Protein AF-A0A940A4F2-F1 (afdb_monomer)

Sequence (56 aa):
MNNDYSDIINLPHHVSDKHQQMSMHSRAAQFAPFAALNGHSQAIKDTEAEFADQTQ

Secondary structure (DSSP, 8-state):
---TTTTTTTSPPP--SSSPPPPHHHHHHTTGGGHHHHHHHHHHHHHHHHHHHTT-

Radius of gyration: 23.15 Å; Cα contacts (8 Å, |Δi|>4): 2; chains: 1; bounding box: 49×39×46 Å

Solvent-accessible surface area (backbone atoms only — not comparable to full-atom values): 3737 Å² total; per-residue (Å²): 133,79,72,89,47,72,88,58,78,79,55,82,82,90,73,63,91,85,57,78,80,77,50,72,66,65,57,50,56,76,52,51,87,56,51,60,65,64,46,47,60,50,54,50,52,53,50,54,50,53,58,59,62,70,74,112

Mean predicted aligned error: 11.96 Å

Foldseek 3Di:
DPPPCPVPPPDDDDDDPVDDDDDPVSVVVVCVVVPVVVVVVVVVVVVVVVVVVVVD

pLDDT: mean 81.2, std 12.37, range [46.88, 96.88]

Structure (mmCIF, N/CA/C/O backbone):
data_AF-A0A940A4F2-F1
#
_entry.id   AF-A0A940A4F2-F1
#
loop_
_atom_site.group_PDB
_atom_site.id
_atom_site.type_symbol
_atom_site.label_atom_id
_atom_site.label_alt_id
_atom_site.label_comp_id
_atom_site.label_asym_id
_atom_site.label_entity_id
_atom_site.label_seq_id
_atom_site.pdbx_PDB_ins_code
_atom_site.Cartn_x
_atom_site.Cartn_y
_atom_site.Cartn_z
_atom_site.occupancy
_atom_site.B_iso_or_equiv
_atom_site.auth_seq_id
_atom_site.auth_comp_id
_atom_site.auth_asym_id
_atom_site.auth_atom_id
_atom_site.pdbx_PDB_model_num
ATOM 1 N N . MET A 1 1 ? 10.274 25.099 -18.059 1.00 53.41 1 MET A N 1
ATOM 2 C CA . MET A 1 1 ? 9.978 23.846 -17.342 1.00 53.41 1 MET A CA 1
ATOM 3 C C . MET A 1 1 ? 10.356 22.727 -18.280 1.00 53.41 1 MET A C 1
ATOM 5 O O . MET A 1 1 ? 9.581 22.404 -19.171 1.00 53.41 1 MET A O 1
ATOM 9 N N . ASN A 1 2 ? 11.604 22.274 -18.189 1.00 62.16 2 ASN A N 1
ATOM 10 C CA . ASN A 1 2 ? 12.054 21.143 -18.984 1.00 62.16 2 ASN A CA 1
ATOM 11 C C . ASN A 1 2 ? 11.335 19.905 -18.446 1.00 62.16 2 ASN A C 1
ATOM 13 O O . ASN A 1 2 ? 11.276 19.696 -17.235 1.00 62.16 2 ASN A O 1
ATOM 17 N N . ASN A 1 3 ? 10.711 19.136 -19.336 1.00 71.19 3 ASN A N 1
ATOM 18 C CA . ASN A 1 3 ? 10.128 17.850 -18.975 1.00 71.19 3 ASN A CA 1
ATOM 19 C C . ASN A 1 3 ? 11.269 16.836 -18.817 1.00 71.19 3 ASN A C 1
ATOM 21 O O . ASN A 1 3 ? 11.475 15.988 -19.688 1.00 71.19 3 ASN A O 1
ATOM 25 N N . ASP A 1 4 ? 11.994 16.946 -17.704 1.00 80.31 4 ASP A N 1
ATOM 26 C CA . ASP A 1 4 ? 13.224 16.206 -17.374 1.00 80.31 4 ASP A CA 1
ATOM 27 C C . ASP A 1 4 ? 13.019 14.690 -17.193 1.00 80.31 4 ASP A C 1
ATOM 29 O O . ASP A 1 4 ? 13.962 13.965 -16.909 1.00 80.31 4 ASP A O 1
ATOM 33 N N . TYR A 1 5 ? 11.788 14.208 -17.375 1.00 87.50 5 TYR A N 1
ATOM 34 C CA . TYR A 1 5 ? 11.412 12.802 -17.236 1.00 87.50 5 TYR A CA 1
ATOM 35 C C . TYR A 1 5 ? 10.748 12.225 -18.495 1.00 87.50 5 TYR A C 1
ATOM 37 O O . TYR A 1 5 ? 10.207 11.120 -18.450 1.00 87.50 5 TYR A O 1
ATOM 45 N N . SER A 1 6 ? 10.723 12.967 -19.612 1.00 85.62 6 SER A N 1
ATOM 46 C CA . SER A 1 6 ? 10.054 12.531 -20.859 1.00 85.62 6 SER A CA 1
ATOM 47 C C . SER A 1 6 ? 10.624 11.226 -21.417 1.00 85.62 6 SER A C 1
ATOM 49 O O . SER A 1 6 ? 9.922 10.471 -22.086 1.00 85.62 6 SER A O 1
ATOM 51 N N . ASP A 1 7 ? 11.898 10.980 -21.144 1.00 86.50 7 ASP A N 1
ATOM 52 C CA . ASP A 1 7 ? 12.668 9.801 -21.519 1.00 86.50 7 ASP A CA 1
ATOM 53 C C . ASP A 1 7 ? 12.372 8.574 -20.640 1.00 86.50 7 ASP A C 1
ATOM 55 O O . ASP A 1 7 ? 12.571 7.450 -21.099 1.00 86.50 7 ASP A O 1
ATOM 59 N N . ILE A 1 8 ? 11.851 8.762 -19.417 1.00 89.19 8 ILE A N 1
ATOM 60 C CA . ILE A 1 8 ? 11.595 7.662 -18.470 1.00 89.19 8 ILE A CA 1
ATOM 61 C C . ILE A 1 8 ? 10.118 7.418 -18.124 1.00 89.19 8 ILE A C 1
ATOM 63 O O . ILE A 1 8 ? 9.766 6.303 -17.747 1.00 89.19 8 ILE A O 1
ATOM 67 N N . ILE A 1 9 ? 9.233 8.412 -18.265 1.00 90.56 9 ILE A N 1
ATOM 68 C CA . ILE A 1 9 ? 7.831 8.344 -17.795 1.00 90.56 9 ILE A CA 1
ATOM 69 C C . ILE A 1 9 ? 7.001 7.249 -18.492 1.00 90.56 9 ILE A C 1
ATOM 71 O O . ILE A 1 9 ? 6.080 6.698 -17.894 1.00 90.56 9 ILE A O 1
ATOM 75 N N . ASN A 1 10 ? 7.340 6.914 -19.741 1.00 90.31 10 ASN A N 1
ATOM 76 C CA . ASN A 1 10 ? 6.623 5.930 -20.563 1.00 90.31 10 ASN A CA 1
ATOM 77 C C . ASN A 1 10 ? 7.361 4.585 -20.686 1.00 90.31 10 ASN A C 1
ATOM 79 O O . ASN A 1 10 ? 6.979 3.752 -21.510 1.00 90.31 10 ASN A O 1
ATOM 83 N N . LEU A 1 11 ? 8.435 4.368 -19.919 1.00 92.50 11 LEU A N 1
ATOM 84 C CA . LEU A 1 11 ? 9.156 3.098 -19.954 1.00 92.50 11 LEU A CA 1
ATOM 85 C C . LEU A 1 11 ? 8.294 1.968 -19.367 1.00 92.50 11 LEU A C 1
ATOM 87 O O . LEU A 1 11 ? 7.541 2.190 -18.413 1.00 92.50 11 LEU A O 1
ATOM 91 N N . PRO A 1 12 ? 8.398 0.741 -19.908 1.00 92.75 12 PRO A N 1
ATOM 92 C CA . PRO A 1 12 ? 7.686 -0.401 -19.358 1.00 92.75 12 PRO A CA 1
ATOM 93 C C . PRO A 1 12 ? 8.108 -0.643 -17.907 1.00 92.75 12 PRO A C 1
ATOM 95 O O . PRO A 1 12 ? 9.290 -0.594 -17.561 1.00 92.75 12 PRO A O 1
ATOM 98 N N . HIS A 1 13 ? 7.129 -0.935 -17.052 1.00 90.06 13 HIS A N 1
ATOM 99 C CA . HIS A 1 13 ? 7.403 -1.287 -15.667 1.00 90.06 13 HIS A CA 1
ATOM 100 C C . HIS A 1 13 ? 8.105 -2.647 -15.603 1.00 90.06 13 HIS A C 1
ATOM 102 O O . HIS A 1 13 ? 7.609 -3.637 -16.142 1.00 90.06 13 HIS A O 1
ATOM 108 N N . HIS A 1 14 ? 9.249 -2.705 -14.927 1.00 90.75 14 HIS A N 1
ATOM 109 C CA . HIS A 1 14 ? 9.973 -3.955 -14.730 1.00 90.75 14 HIS A CA 1
ATOM 110 C C . HIS A 1 14 ? 9.177 -4.918 -13.838 1.00 90.75 14 HIS A C 1
ATOM 112 O O . HIS A 1 14 ? 8.771 -4.572 -12.727 1.00 90.75 14 HIS A O 1
ATOM 118 N N . VAL A 1 15 ? 9.025 -6.158 -14.297 1.00 91.00 15 VAL A N 1
ATOM 119 C CA . VAL A 1 15 ? 8.455 -7.266 -13.527 1.00 91.00 15 VAL A CA 1
ATOM 120 C C . VAL A 1 15 ? 9.539 -8.325 -13.372 1.00 91.00 15 VAL A C 1
ATOM 122 O O . VAL A 1 15 ? 10.203 -8.676 -14.338 1.00 91.00 15 VAL A O 1
ATOM 125 N N . SER A 1 16 ? 9.755 -8.805 -12.146 1.00 94.38 16 SER A N 1
ATOM 126 C CA . SER A 1 16 ? 10.776 -9.821 -11.890 1.00 94.38 16 SER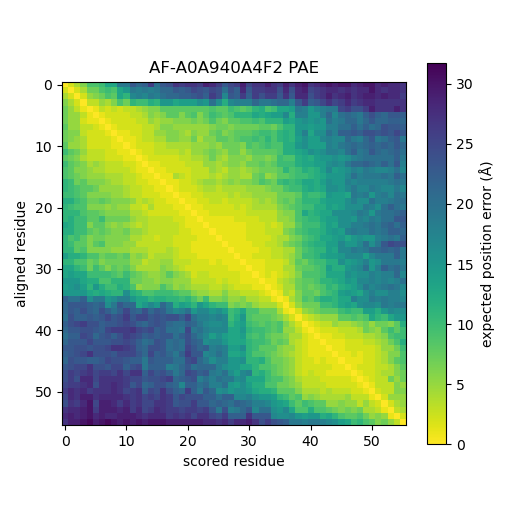 A CA 1
ATOM 127 C C . SER A 1 16 ? 10.334 -11.188 -12.409 1.00 94.38 16 SER A C 1
ATOM 129 O O . SER A 1 16 ? 9.285 -11.683 -12.004 1.00 94.38 16 SER A O 1
ATOM 131 N N . ASP A 1 17 ? 11.189 -11.838 -13.198 1.00 91.56 17 ASP A N 1
ATOM 132 C CA . ASP A 1 17 ? 10.973 -13.223 -13.648 1.00 91.56 17 ASP A CA 1
ATOM 133 C C . ASP A 1 17 ? 11.209 -14.254 -12.534 1.00 91.56 17 ASP A C 1
ATOM 135 O O . ASP A 1 17 ? 10.683 -15.365 -12.562 1.00 91.56 17 ASP A O 1
AT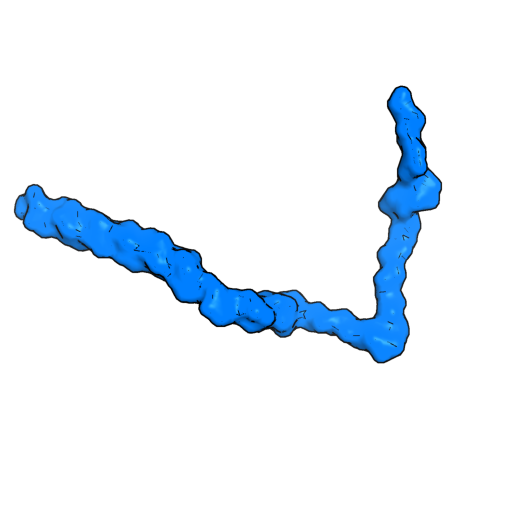OM 139 N N . LYS A 1 18 ? 12.031 -13.895 -11.540 1.00 96.88 18 LYS A N 1
ATOM 140 C CA . LYS A 1 18 ? 12.463 -14.797 -10.462 1.00 96.88 18 LYS A CA 1
ATOM 141 C C . LYS A 1 18 ? 11.585 -14.696 -9.218 1.00 96.88 18 LYS A C 1
ATOM 143 O O . LYS A 1 18 ? 11.368 -15.694 -8.535 1.00 96.88 18 LYS A O 1
ATOM 148 N N . HIS A 1 19 ? 11.129 -13.490 -8.888 1.00 94.25 19 HIS A N 1
ATOM 149 C CA .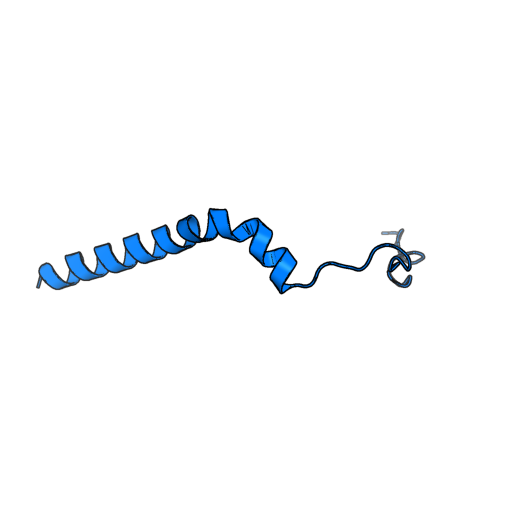 HIS A 1 19 ? 10.355 -13.224 -7.680 1.00 94.25 19 HIS A CA 1
ATOM 150 C C . HIS A 1 19 ? 8.923 -12.866 -8.057 1.00 94.25 19 HIS A C 1
ATOM 152 O O . HIS A 1 19 ? 8.639 -11.737 -8.457 1.00 94.25 19 HIS A O 1
ATOM 158 N N . GLN A 1 20 ? 8.020 -13.836 -7.904 1.00 92.56 20 GLN A N 1
ATOM 159 C CA . GLN A 1 20 ? 6.601 -13.631 -8.166 1.00 92.56 20 GLN A CA 1
ATOM 160 C C . GLN A 1 20 ? 6.058 -12.475 -7.315 1.00 92.56 20 GLN A C 1
ATOM 162 O O . GLN A 1 20 ? 6.289 -12.406 -6.106 1.00 92.56 20 GLN A O 1
ATOM 167 N N . GLN A 1 21 ? 5.304 -11.577 -7.950 1.00 93.19 21 GLN A N 1
ATOM 168 C CA . GLN A 1 21 ? 4.634 -10.494 -7.243 1.00 93.19 21 GLN A CA 1
ATOM 169 C C . GLN A 1 21 ? 3.555 -11.035 -6.304 1.00 93.19 21 GLN A C 1
ATOM 171 O O . GLN A 1 21 ? 2.818 -11.971 -6.618 1.00 93.19 21 GLN A O 1
ATOM 176 N N . MET A 1 22 ? 3.443 -10.404 -5.141 1.00 93.25 22 MET A N 1
ATOM 177 C CA . MET A 1 22 ? 2.442 -10.770 -4.154 1.00 93.25 22 MET A CA 1
ATOM 178 C C . MET A 1 22 ? 1.048 -10.298 -4.600 1.00 93.25 22 MET A C 1
ATOM 180 O O . MET A 1 22 ? 0.888 -9.165 -5.055 1.00 93.25 22 MET A O 1
ATOM 184 N N . SER A 1 23 ? 0.029 -11.153 -4.447 1.00 94.81 23 SER A N 1
ATOM 185 C CA . SER A 1 23 ? -1.354 -10.810 -4.812 1.00 94.81 23 SER A CA 1
ATOM 186 C C . SER A 1 23 ? -1.865 -9.590 -4.034 1.00 94.81 23 SER A C 1
ATOM 188 O O . SER A 1 23 ? -1.438 -9.340 -2.905 1.00 94.81 23 SER A O 1
ATOM 190 N N . MET A 1 24 ? -2.832 -8.852 -4.588 1.00 91.94 24 MET A N 1
ATOM 191 C CA . MET A 1 24 ? -3.458 -7.714 -3.895 1.00 91.94 24 MET A CA 1
ATOM 192 C C . MET A 1 24 ? -4.055 -8.096 -2.534 1.00 91.94 24 MET A C 1
ATOM 194 O O . MET A 1 24 ? -3.935 -7.334 -1.578 1.00 91.94 24 MET A O 1
ATOM 198 N N . HIS A 1 25 ? -4.649 -9.286 -2.428 1.00 94.06 25 HIS A N 1
ATOM 199 C CA . HIS A 1 25 ? -5.193 -9.798 -1.172 1.00 94.06 25 HIS A CA 1
ATOM 200 C C . HIS A 1 25 ? -4.088 -10.061 -0.142 1.00 94.06 25 HIS A C 1
ATOM 202 O O . HIS A 1 25 ? -4.159 -9.590 0.990 1.00 94.06 25 HIS A O 1
ATOM 208 N N . SER A 1 26 ? -3.022 -10.748 -0.552 1.00 92.62 26 SER A N 1
ATOM 209 C CA . SER A 1 26 ? -1.859 -11.008 0.301 1.00 92.62 26 SER A CA 1
ATOM 210 C C . SER A 1 26 ? -1.151 -9.707 0.714 1.00 92.62 26 SER A C 1
ATOM 212 O O . SER A 1 26 ? -0.675 -9.606 1.842 1.00 92.62 26 SER A O 1
ATOM 214 N N . ARG A 1 27 ? -1.147 -8.679 -0.152 1.00 93.06 27 ARG A N 1
ATOM 215 C CA . ARG A 1 27 ? -0.715 -7.311 0.197 1.00 93.06 27 ARG A CA 1
ATOM 216 C C . ARG A 1 27 ? -1.591 -6.692 1.283 1.00 93.06 27 ARG A C 1
ATOM 218 O O . ARG A 1 27 ? -1.051 -6.128 2.226 1.00 93.06 27 ARG A O 1
ATOM 225 N N . ALA A 1 28 ? -2.914 -6.811 1.183 1.00 91.06 28 ALA A N 1
ATOM 226 C CA . ALA A 1 28 ? -3.836 -6.278 2.187 1.00 91.06 28 ALA A CA 1
ATOM 227 C C . ALA A 1 28 ? -3.704 -6.988 3.546 1.00 91.06 28 ALA A C 1
ATOM 229 O O . ALA A 1 28 ? -3.769 -6.337 4.587 1.00 91.06 28 ALA A O 1
ATOM 230 N N . ALA A 1 29 ? -3.457 -8.301 3.545 1.00 91.44 29 ALA A N 1
ATOM 231 C CA . ALA A 1 29 ? -3.329 -9.100 4.762 1.00 91.44 29 ALA A CA 1
ATOM 232 C C . ALA A 1 29 ? -2.197 -8.626 5.696 1.00 91.44 29 ALA A C 1
ATOM 234 O O . ALA A 1 29 ? -2.328 -8.744 6.911 1.00 91.44 29 ALA A O 1
ATOM 235 N N . GLN A 1 30 ? -1.126 -8.023 5.165 1.00 93.25 30 GLN A N 1
ATOM 236 C CA . GLN A 1 30 ? -0.056 -7.429 5.984 1.00 93.25 30 GLN A CA 1
ATOM 237 C C . GLN A 1 30 ? -0.566 -6.312 6.908 1.00 93.25 30 GLN A C 1
ATOM 239 O O . GLN A 1 30 ? -0.024 -6.104 7.990 1.00 93.25 30 GLN A O 1
ATOM 244 N N . PHE A 1 31 ? -1.632 -5.622 6.499 1.00 85.88 31 PHE A N 1
ATOM 245 C CA . PHE A 1 31 ? -2.262 -4.538 7.251 1.00 85.88 31 PHE A CA 1
ATOM 246 C C . PHE A 1 31 ? -3.471 -5.000 8.076 1.00 85.88 31 PHE A C 1
ATOM 248 O O . PHE A 1 31 ? -4.082 -4.185 8.766 1.00 85.88 31 PHE A O 1
ATOM 255 N N . ALA A 1 32 ? -3.805 -6.298 8.060 1.00 85.12 32 ALA A N 1
ATOM 256 C CA . ALA A 1 32 ? -4.902 -6.857 8.851 1.00 85.12 32 ALA A CA 1
ATOM 257 C C . ALA A 1 32 ? -4.819 -6.538 10.361 1.00 85.12 32 ALA A C 1
ATOM 259 O O . ALA A 1 32 ? -5.863 -6.224 10.934 1.00 85.12 32 ALA A O 1
ATOM 260 N N . PRO A 1 33 ? -3.632 -6.516 11.013 1.00 87.06 33 PRO A N 1
ATOM 261 C CA . PRO A 1 33 ? -3.523 -6.157 12.432 1.00 87.06 33 PRO A CA 1
ATOM 262 C C . PRO A 1 33 ? -4.048 -4.755 12.782 1.00 87.06 33 PRO A C 1
ATOM 264 O O . PRO A 1 33 ? -4.419 -4.512 13.926 1.00 87.06 33 PRO A O 1
ATOM 267 N N . PHE A 1 34 ? -4.115 -3.836 11.814 1.00 77.38 34 PHE A N 1
ATOM 268 C CA . PHE A 1 34 ? -4.588 -2.463 12.019 1.00 77.38 3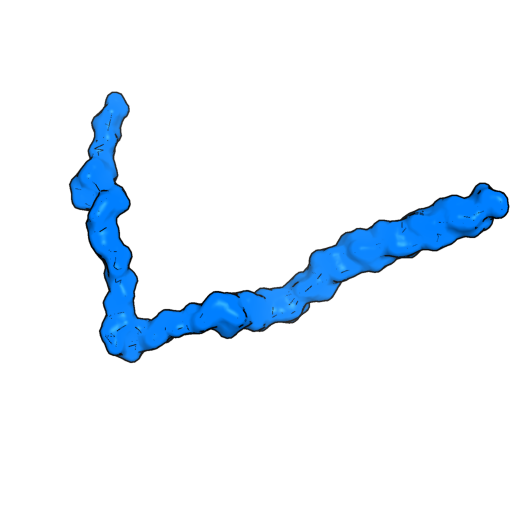4 PHE A CA 1
ATOM 269 C C . PHE A 1 34 ? -6.044 -2.249 11.583 1.00 77.38 34 PHE A C 1
ATOM 271 O O . PHE A 1 34 ? -6.565 -1.143 11.709 1.00 77.38 34 PHE A O 1
ATOM 278 N N . ALA A 1 35 ? -6.736 -3.291 11.110 1.00 77.06 35 ALA A N 1
ATOM 279 C CA . ALA A 1 35 ? -8.124 -3.185 10.658 1.00 77.06 35 ALA A CA 1
ATOM 280 C C . ALA A 1 35 ? -9.078 -2.713 11.773 1.00 77.06 35 ALA A C 1
ATOM 282 O O . ALA A 1 35 ? -10.023 -1.968 11.510 1.00 77.06 35 ALA A O 1
ATOM 283 N N . ALA A 1 36 ? -8.796 -3.078 13.028 1.00 73.62 36 ALA A N 1
ATOM 284 C CA . ALA A 1 36 ? -9.590 -2.677 14.188 1.00 73.62 36 ALA A CA 1
ATOM 285 C C . ALA A 1 36 ? -9.567 -1.159 14.453 1.00 73.62 36 ALA A C 1
ATOM 287 O O . ALA A 1 36 ? -10.539 -0.625 14.981 1.00 73.62 36 ALA A O 1
ATOM 288 N N . LEU A 1 37 ? -8.508 -0.442 14.051 1.00 65.88 37 LEU A N 1
ATOM 289 C CA . LEU A 1 37 ? -8.417 1.011 14.249 1.00 65.88 37 LEU A CA 1
ATOM 290 C C . LEU A 1 37 ? -9.402 1.781 13.360 1.00 65.88 37 LEU A C 1
ATOM 292 O O . LEU A 1 37 ? -9.950 2.789 13.793 1.00 65.88 37 LEU A O 1
ATOM 296 N N . ASN A 1 38 ? -9.692 1.271 12.161 1.00 62.78 38 ASN A N 1
ATOM 297 C CA . ASN A 1 38 ? -10.757 1.816 11.316 1.00 62.78 38 ASN A CA 1
ATOM 298 C C . ASN A 1 38 ? -12.153 1.44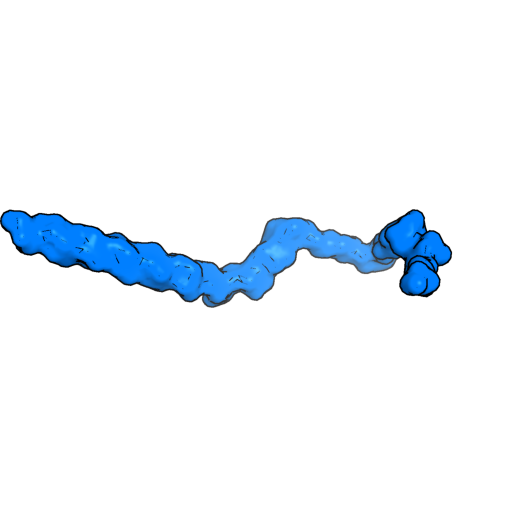0 11.850 1.00 62.78 38 ASN A C 1
ATOM 300 O O . ASN A 1 38 ? -13.097 2.215 11.717 1.00 62.78 38 ASN A O 1
ATOM 304 N N . GLY A 1 39 ? -12.287 0.270 12.486 1.00 61.84 39 GLY A N 1
ATOM 305 C CA . GLY A 1 39 ? -13.521 -0.163 13.152 1.00 61.84 39 GLY A CA 1
ATOM 306 C C . GLY A 1 39 ? -13.839 0.621 14.429 1.00 61.84 39 GLY A C 1
ATOM 307 O 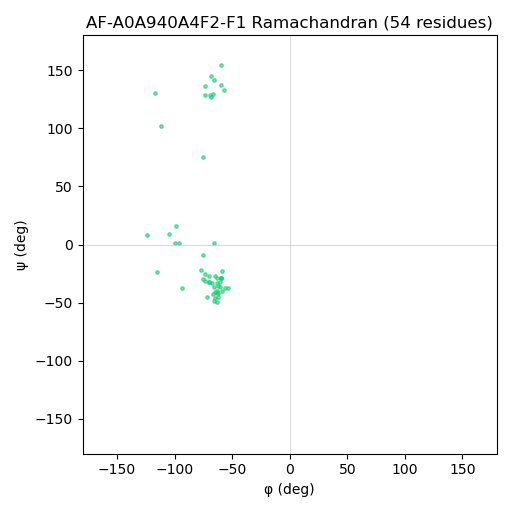O . GLY A 1 39 ? -15.009 0.792 14.755 1.00 61.84 39 GLY A O 1
ATOM 308 N N . HIS A 1 40 ? -12.832 1.165 15.121 1.00 63.38 40 HIS A N 1
ATOM 309 C CA . HIS A 1 40 ? -13.052 1.987 16.313 1.00 63.38 40 HIS A CA 1
ATOM 310 C C . HIS A 1 40 ? -13.836 3.263 15.988 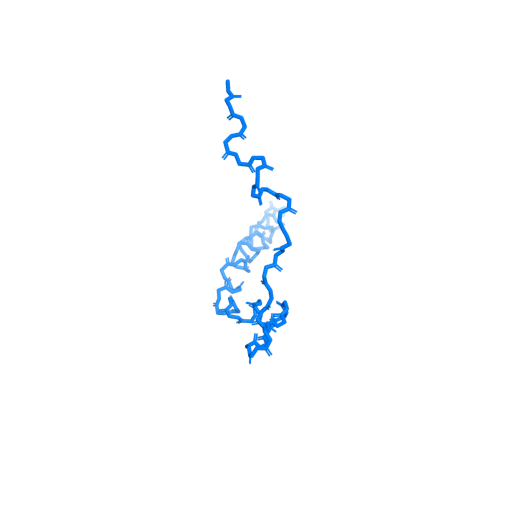1.00 63.38 40 HIS A C 1
ATOM 312 O O . HIS A 1 40 ? -14.740 3.628 16.735 1.00 63.38 40 HIS A O 1
ATOM 318 N N . SER A 1 41 ? -13.551 3.905 14.851 1.00 67.56 41 SER A N 1
ATOM 319 C CA . SER A 1 41 ? -14.301 5.078 14.389 1.00 67.56 41 SER A CA 1
ATOM 320 C C . SER A 1 41 ? -15.771 4.752 14.123 1.00 67.56 41 SER A C 1
ATOM 322 O O . SER A 1 41 ? -16.634 5.589 14.367 1.00 67.56 41 SER A O 1
ATOM 324 N N . GLN A 1 42 ? -16.053 3.544 13.627 1.00 72.88 42 GLN A N 1
ATOM 325 C CA . GLN A 1 42 ? -17.419 3.070 13.422 1.00 72.88 42 GLN A CA 1
ATOM 326 C C . GLN A 1 42 ? -18.102 2.772 14.764 1.00 72.88 42 GLN A C 1
ATOM 328 O O . GLN A 1 42 ? -19.188 3.277 15.002 1.00 72.88 42 GLN A O 1
ATOM 333 N N . ALA A 1 43 ? -17.423 2.083 15.685 1.00 71.94 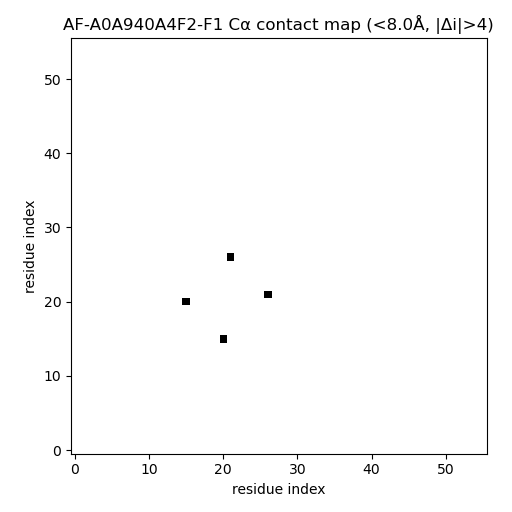43 ALA A N 1
ATOM 334 C CA . ALA A 1 43 ? -17.942 1.804 17.024 1.00 71.94 43 ALA A CA 1
ATOM 335 C C . ALA A 1 43 ? -18.242 3.079 17.836 1.00 71.94 43 ALA A C 1
ATOM 337 O O . ALA A 1 43 ? -19.233 3.116 18.558 1.00 71.94 43 ALA A O 1
ATOM 338 N N .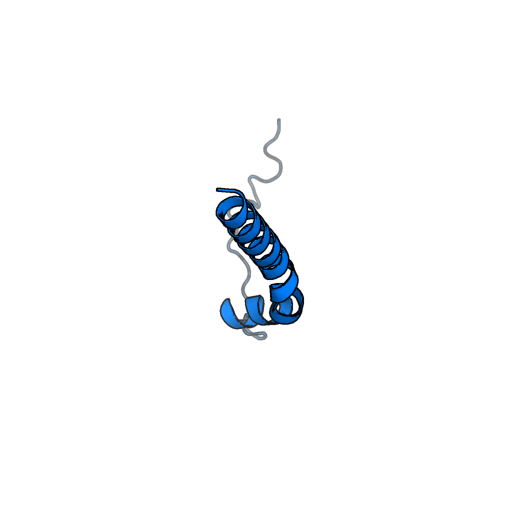 ILE A 1 44 ? -17.422 4.132 17.701 1.00 74.62 44 ILE A N 1
ATOM 339 C CA . ILE A 1 44 ? -17.690 5.446 18.313 1.00 74.62 44 ILE A CA 1
ATOM 340 C C . ILE A 1 44 ? -18.976 6.045 17.735 1.00 74.62 44 ILE A C 1
ATOM 342 O O . ILE A 1 44 ? -19.847 6.432 18.502 1.00 74.62 44 ILE A O 1
ATOM 346 N N . LYS A 1 45 ? -19.126 6.071 16.404 1.00 80.06 45 LYS A N 1
ATOM 347 C CA . LYS A 1 45 ? -20.323 6.613 15.738 1.00 80.06 45 LYS A CA 1
ATOM 348 C C . LYS A 1 45 ? -21.597 5.846 16.090 1.00 80.06 45 LYS A C 1
ATOM 350 O O . LYS A 1 45 ? -22.631 6.465 16.304 1.00 80.06 45 LYS A O 1
ATOM 355 N N . ASP A 1 46 ? -21.520 4.519 16.148 1.00 81.19 46 ASP A N 1
ATOM 356 C CA . ASP A 1 46 ? -22.658 3.667 16.506 1.00 81.19 46 ASP A CA 1
ATOM 357 C C . ASP A 1 46 ? -23.078 3.919 17.965 1.00 81.19 46 ASP A C 1
ATOM 359 O O . ASP A 1 46 ? -24.261 4.064 18.258 1.00 81.19 46 ASP A O 1
ATOM 363 N N . THR A 1 47 ? -22.097 4.076 18.862 1.00 78.44 47 THR A N 1
ATOM 364 C CA . THR A 1 47 ? -22.328 4.428 20.271 1.00 78.44 47 THR A CA 1
ATOM 365 C C . THR A 1 47 ? -22.936 5.832 20.405 1.00 78.44 47 THR A C 1
ATOM 367 O O . THR A 1 47 ? -23.912 6.016 21.124 1.00 78.44 47 THR A O 1
ATOM 370 N N . GLU A 1 48 ? -22.407 6.832 19.691 1.00 81.44 48 GLU A N 1
ATOM 371 C CA . GLU A 1 48 ? -22.959 8.197 19.649 1.00 81.44 48 GLU A CA 1
ATOM 372 C C . GLU A 1 48 ? -24.411 8.221 19.146 1.00 81.44 48 GLU A C 1
ATOM 374 O O . GLU A 1 48 ? -25.237 8.947 19.701 1.00 81.44 48 GLU A O 1
ATOM 379 N N . ALA A 1 49 ? -24.738 7.414 18.132 1.00 81.38 49 ALA A N 1
ATOM 380 C CA . ALA A 1 49 ? -26.097 7.288 17.613 1.00 81.38 49 ALA A CA 1
ATOM 381 C C . ALA A 1 49 ? -27.055 6.649 18.635 1.00 81.38 49 ALA A C 1
ATOM 383 O O . ALA A 1 49 ? -28.160 7.151 18.819 1.00 81.38 49 ALA A O 1
ATOM 384 N N . GLU A 1 50 ? -26.628 5.594 19.336 1.00 81.00 50 GLU A N 1
ATOM 385 C CA . GLU A 1 50 ? -27.423 4.942 20.386 1.00 81.00 50 GLU A CA 1
ATOM 386 C C . GLU A 1 50 ? -27.713 5.892 21.561 1.00 81.00 50 GLU A C 1
ATOM 388 O O . GLU A 1 50 ? -28.844 5.968 22.043 1.00 81.00 50 GLU A O 1
ATOM 393 N N . PHE A 1 51 ? -26.725 6.687 21.986 1.00 78.75 51 PHE A N 1
ATOM 394 C CA . PHE A 1 51 ? -26.924 7.704 23.025 1.00 78.75 51 PHE A CA 1
ATOM 395 C C . PHE A 1 51 ? -27.834 8.861 22.574 1.00 78.75 51 PHE A C 1
ATOM 397 O O . PHE A 1 51 ? -28.579 9.406 23.393 1.00 78.75 51 PHE A O 1
ATOM 404 N N . ALA A 1 52 ? -27.802 9.236 21.291 1.00 75.00 52 ALA A N 1
ATOM 405 C CA . ALA A 1 52 ? -28.688 10.258 20.733 1.00 75.00 52 ALA A CA 1
ATOM 406 C C . ALA A 1 52 ? -30.154 9.789 20.637 1.00 75.00 52 ALA A C 1
ATOM 408 O O . ALA A 1 52 ? -31.062 10.597 20.815 1.00 75.00 52 ALA A O 1
ATOM 409 N N . ASP A 1 53 ? -30.391 8.494 20.408 1.00 66.62 53 ASP A N 1
ATOM 410 C CA . ASP A 1 53 ? -31.736 7.896 20.353 1.00 66.62 53 ASP A CA 1
ATOM 411 C C . ASP A 1 53 ? -32.357 7.734 21.759 1.00 66.62 53 ASP A C 1
ATOM 413 O O . ASP A 1 53 ? -33.562 7.870 21.944 1.00 66.62 53 ASP A O 1
ATOM 417 N N . GLN A 1 54 ? -31.530 7.537 22.794 1.00 60.09 54 GLN A N 1
ATOM 418 C CA . GLN A 1 54 ? -31.965 7.449 24.201 1.00 60.09 54 GLN A CA 1
ATOM 419 C C . GLN A 1 54 ? -32.344 8.796 24.842 1.00 60.09 54 GLN A C 1
ATOM 421 O O . GLN A 1 54 ? -32.845 8.819 25.966 1.00 60.09 54 GLN A O 1
ATOM 426 N N . THR A 1 55 ? -32.085 9.920 24.169 1.00 57.06 55 THR A N 1
ATOM 427 C CA . THR A 1 55 ? -32.413 11.273 24.658 1.00 57.06 55 THR A CA 1
ATOM 428 C C . THR A 1 55 ? -33.711 11.847 24.070 1.00 57.06 55 THR A C 1
ATOM 430 O O . THR A 1 55 ? -33.956 13.050 24.202 1.00 57.06 55 THR A O 1
ATOM 433 N N . GLN A 1 56 ? -34.560 10.999 23.475 1.00 46.88 56 GLN A N 1
ATOM 434 C CA . GLN A 1 56 ? -35.929 11.327 23.053 1.00 46.88 56 GLN A CA 1
ATOM 435 C C . GLN A 1 56 ? -36.995 10.968 24.094 1.00 46.88 56 GLN A C 1
ATOM 437 O O . GLN A 1 56 ? -36.878 9.906 24.744 1.00 46.88 56 GLN A O 1
#